Protein AF-A0A959BKX1-F1 (afdb_monomer_lite)

Sequence (131 aa):
MERALEYCTYVLISLTDRKLYIGYTTNLDRRLQEHNSGKVMSTPNRELKKICALAGINEVVTEGERTLPKSQLVTTHTARRSAATNLYLEGASLKTIADLGGWENSETLRLYLRASGFDSARLAKDLNFFK

Secondary structure (DSSP, 8-state):
-----S-EEEEEE-TTT--EEEEEES-HHHHHHHHHTT-STHHHHHHHHHHHHHTT---EEEETTEEEEHHHH--HHHHHHHHHHHHHHTT--HHHHHHHHT-S-HHHHHHH----HHHHHHHHHTSGGG-

Foldseek 3Di:
DDDFAPKDWDWDADPVPRDIDIDMDRDPVVVVCCVVVLVDQVSVLVVQLVVCVVVVQQDFDDDPNDTGGPSNVDHPVNVLLVVLLVCVLVVHDLVVSCVVSVPPDSVVNVVSNPQDVVSVVSVVVVDPVND

Radius of gyration: 21.13 Å; chains: 1; bounding box: 46×62×35 Å

Structure (mmCIF, N/CA/C/O backbone):
data_AF-A0A959BKX1-F1
#
_entry.id   AF-A0A959BKX1-F1
#
loop_
_atom_site.group_PDB
_atom_site.id
_atom_site.type_symbol
_atom_site.label_atom_id
_atom_site.label_alt_id
_atom_site.label_comp_id
_atom_site.label_asym_id
_atom_site.label_entity_id
_atom_site.label_seq_id
_atom_site.pdbx_PDB_ins_code
_atom_site.Cartn_x
_atom_site.Cartn_y
_atom_site.Cartn_z
_atom_site.occupancy
_atom_site.B_iso_or_equiv
_atom_site.auth_seq_id
_atom_site.auth_comp_id
_atom_site.auth_asym_id
_atom_site.auth_atom_id
_atom_site.pdbx_PDB_model_num
ATOM 1 N N . MET A 1 1 ? -23.745 31.324 -18.613 1.00 44.44 1 MET A N 1
ATOM 2 C CA . MET A 1 1 ? -22.288 31.393 -18.378 1.00 44.44 1 MET A CA 1
ATOM 3 C C . MET A 1 1 ? -22.042 31.002 -16.939 1.00 44.44 1 MET A C 1
ATOM 5 O O . MET A 1 1 ? -22.444 31.737 -16.047 1.00 44.44 1 MET A O 1
ATOM 9 N N . GLU A 1 2 ? -21.487 29.816 -16.724 1.00 56.66 2 GLU A N 1
ATOM 10 C CA . GLU A 1 2 ? -21.104 29.332 -15.398 1.00 56.66 2 GLU A CA 1
ATOM 11 C C . GLU A 1 2 ? -19.928 30.170 -14.882 1.00 56.66 2 GLU A C 1
ATOM 13 O O . GLU A 1 2 ? -18.946 30.386 -15.594 1.00 56.66 2 GLU A O 1
ATOM 18 N N . ARG A 1 3 ? -20.054 30.716 -13.672 1.00 60.62 3 ARG A N 1
ATOM 19 C CA . ARG A 1 3 ? -19.022 31.557 -13.063 1.00 60.62 3 ARG A CA 1
ATOM 20 C C . ARG A 1 3 ? -17.925 30.632 -12.537 1.00 60.62 3 ARG A C 1
ATOM 22 O O . ARG A 1 3 ? -18.154 29.921 -11.564 1.00 60.62 3 ARG A O 1
ATOM 29 N N . ALA A 1 4 ? -16.759 30.616 -13.181 1.00 60.28 4 ALA A N 1
ATOM 30 C CA . ALA A 1 4 ? -15.601 29.890 -12.665 1.00 60.28 4 ALA A CA 1
ATOM 31 C C . ALA A 1 4 ? -15.245 30.433 -11.269 1.00 60.28 4 ALA A C 1
ATOM 33 O O . ALA A 1 4 ? -15.092 31.644 -11.096 1.00 60.28 4 ALA A O 1
ATOM 34 N N . LEU A 1 5 ? -15.171 29.552 -10.269 1.00 73.56 5 LEU A N 1
ATOM 35 C CA . LEU A 1 5 ? -14.759 29.928 -8.918 1.00 73.56 5 LEU A CA 1
ATOM 36 C C . LEU A 1 5 ? -13.235 30.050 -8.909 1.00 73.56 5 LEU A C 1
ATOM 38 O O . LEU A 1 5 ? -12.553 29.137 -9.367 1.00 73.56 5 LEU A O 1
ATOM 42 N N . GLU A 1 6 ? -12.705 31.153 -8.378 1.00 75.69 6 GLU A N 1
ATOM 43 C CA . GLU A 1 6 ? -11.257 31.381 -8.319 1.00 75.69 6 GLU A CA 1
ATOM 44 C C . GLU A 1 6 ? -10.567 30.280 -7.501 1.00 75.69 6 GLU A C 1
ATOM 46 O O . GLU A 1 6 ? -9.661 29.644 -8.019 1.00 75.69 6 GLU A O 1
ATOM 51 N N . TYR A 1 7 ? -11.086 29.970 -6.305 1.00 72.94 7 TYR A N 1
ATOM 52 C CA . TYR A 1 7 ? -10.876 28.735 -5.535 1.00 72.94 7 TYR A CA 1
ATOM 53 C C . TYR A 1 7 ? -12.026 28.578 -4.521 1.00 72.94 7 TYR A C 1
ATOM 55 O O . TYR A 1 7 ? -12.439 29.549 -3.891 1.00 72.94 7 TYR A O 1
ATOM 63 N N . CYS A 1 8 ? -12.549 27.364 -4.335 1.00 81.50 8 CYS A N 1
ATOM 64 C CA . CYS A 1 8 ? -13.593 27.051 -3.355 1.00 81.50 8 CYS A CA 1
ATOM 65 C C . CYS A 1 8 ? -13.209 25.817 -2.536 1.00 81.50 8 CYS A C 1
ATOM 67 O O . CYS A 1 8 ? -12.924 24.758 -3.097 1.00 81.50 8 CYS A O 1
ATOM 69 N N . THR A 1 9 ? -13.211 25.945 -1.211 1.00 82.38 9 THR A N 1
ATOM 70 C CA . THR A 1 9 ? -13.101 24.831 -0.262 1.00 82.38 9 THR A CA 1
ATOM 71 C C . THR A 1 9 ? -14.465 24.186 -0.042 1.00 82.38 9 THR A C 1
ATOM 73 O O . THR A 1 9 ? -15.465 24.876 0.138 1.00 82.38 9 THR A O 1
ATOM 76 N N . TYR A 1 10 ? -14.514 22.857 -0.019 1.00 81.81 10 TYR A N 1
ATOM 77 C CA . TYR A 1 10 ? -15.742 22.091 0.191 1.00 81.81 10 TYR A CA 1
ATOM 78 C C . TYR A 1 10 ? -15.517 20.938 1.170 1.00 81.81 10 TYR A C 1
ATOM 80 O O . TYR A 1 10 ? -14.395 20.456 1.357 1.00 81.81 10 TYR A O 1
ATOM 88 N N . VAL A 1 11 ? -16.619 20.469 1.757 1.00 82.06 11 VAL A N 1
ATOM 89 C CA . VAL A 1 11 ? -16.672 19.271 2.597 1.00 82.06 11 VAL A CA 1
ATOM 90 C C . VAL A 1 11 ? -17.685 18.302 1.991 1.00 82.06 11 VAL A C 1
ATOM 92 O O . VAL A 1 11 ? -18.845 18.659 1.809 1.00 82.06 11 VAL A O 1
ATOM 95 N N . LEU A 1 12 ? -17.255 17.080 1.676 1.00 79.75 12 LEU A N 1
ATOM 96 C CA . LEU A 1 12 ? -18.132 15.978 1.270 1.00 79.75 12 LEU A CA 1
ATOM 97 C C . LEU A 1 12 ? -18.238 14.966 2.408 1.00 79.75 12 LEU A C 1
ATOM 99 O O . LEU A 1 12 ? -17.240 14.650 3.056 1.00 79.75 12 LEU A O 1
ATOM 103 N N . ILE A 1 13 ? -19.430 14.413 2.615 1.00 79.12 13 ILE A N 1
ATOM 104 C CA . ILE A 1 13 ? -19.640 13.267 3.499 1.00 79.12 13 ILE A CA 1
ATOM 105 C C . ILE A 1 13 ? -19.885 12.018 2.652 1.00 79.12 13 ILE A C 1
ATOM 107 O O . ILE A 1 13 ? -20.770 12.000 1.798 1.00 79.12 13 ILE A O 1
ATOM 111 N N . SER A 1 14 ? -19.097 10.964 2.871 1.00 72.75 14 SER A N 1
ATOM 112 C CA . SER A 1 14 ? -19.375 9.668 2.247 1.00 72.75 14 SER A CA 1
ATOM 113 C C . SER A 1 14 ? -20.598 9.047 2.908 1.00 72.75 14 SER A C 1
ATOM 115 O O . SER A 1 14 ? -20.588 8.780 4.109 1.00 72.75 14 SER A O 1
ATOM 117 N N . LEU A 1 15 ? -21.646 8.768 2.136 1.00 76.50 15 LEU A N 1
ATOM 118 C CA . LEU A 1 15 ? -22.851 8.120 2.664 1.00 76.50 15 LEU A CA 1
ATOM 119 C C . LEU A 1 15 ? -22.605 6.652 3.050 1.00 76.50 15 LEU A C 1
ATOM 121 O O . LEU A 1 15 ? -23.271 6.129 3.939 1.00 76.50 15 LEU A O 1
ATOM 125 N N . THR A 1 16 ? -21.613 6.004 2.436 1.00 71.44 16 THR A N 1
ATOM 126 C CA . THR A 1 16 ? -21.290 4.585 2.657 1.00 71.44 16 THR A CA 1
ATOM 127 C C . THR A 1 16 ? -20.579 4.340 3.987 1.00 71.44 16 THR A C 1
ATOM 129 O O . THR A 1 16 ? -20.699 3.273 4.579 1.00 71.44 16 THR A O 1
ATOM 132 N N . ASP A 1 17 ? -19.792 5.307 4.456 1.00 71.12 17 ASP A N 1
ATOM 133 C CA . ASP A 1 17 ? -18.884 5.114 5.597 1.00 71.12 17 ASP A CA 1
ATOM 134 C C . ASP A 1 17 ? -18.811 6.305 6.558 1.00 71.12 17 ASP A C 1
ATOM 136 O O . ASP A 1 17 ? -18.044 6.274 7.521 1.00 71.12 17 ASP A O 1
ATOM 140 N N . ARG A 1 18 ? -19.605 7.345 6.291 1.00 77.06 18 ARG A N 1
ATOM 141 C CA . ARG A 1 18 ? -19.745 8.572 7.082 1.00 77.06 18 ARG A CA 1
ATOM 142 C C . ARG A 1 18 ? -18.451 9.360 7.303 1.00 77.06 18 ARG A C 1
ATOM 144 O O . ARG A 1 18 ? -18.422 10.229 8.170 1.00 77.06 18 ARG A O 1
ATOM 151 N N . LYS A 1 19 ? -17.382 9.115 6.533 1.00 73.06 19 LYS A N 1
ATOM 152 C CA . LYS A 1 19 ? -16.158 9.926 6.622 1.00 73.06 19 LYS A CA 1
ATOM 153 C C . LYS A 1 19 ? -16.315 11.254 5.890 1.00 73.06 19 LYS A C 1
ATOM 155 O O . LYS A 1 19 ? -16.953 11.330 4.839 1.00 73.06 19 LYS A O 1
ATOM 160 N N . LEU A 1 20 ? -15.680 12.279 6.452 1.00 76.44 20 LEU A N 1
ATOM 161 C CA . LEU A 1 20 ? -15.605 13.622 5.890 1.00 76.44 20 LEU A CA 1
ATOM 162 C C . LEU A 1 20 ? -14.385 13.756 4.974 1.00 76.44 20 LEU A C 1
ATOM 164 O O . LEU A 1 20 ? -13.292 13.289 5.299 1.00 76.44 20 LEU A O 1
ATOM 168 N N . TYR A 1 21 ? -14.577 14.423 3.842 1.00 72.75 21 TYR A N 1
ATOM 169 C CA . TYR A 1 21 ? -13.557 14.721 2.846 1.00 72.75 21 TYR A CA 1
ATOM 170 C C . TYR A 1 21 ? -13.507 16.228 2.641 1.00 72.75 21 TYR A C 1
ATOM 172 O O . TYR A 1 21 ? -14.477 16.817 2.174 1.00 72.75 21 TYR A O 1
ATOM 180 N N . ILE A 1 22 ? -12.374 16.838 2.972 1.00 79.56 22 ILE A N 1
ATOM 181 C CA . ILE A 1 22 ? -12.140 18.272 2.802 1.00 79.56 22 ILE A CA 1
ATOM 182 C C . ILE A 1 22 ? -11.222 18.446 1.596 1.00 79.56 22 ILE A C 1
ATOM 184 O O . ILE A 1 22 ? -10.206 17.758 1.483 1.00 79.56 22 ILE A O 1
ATOM 188 N N . GLY A 1 23 ? -11.576 19.339 0.680 1.00 77.44 23 GLY A N 1
ATOM 189 C CA . GLY A 1 23 ? -10.747 19.644 -0.480 1.00 77.44 23 GLY A CA 1
ATOM 190 C C . GLY A 1 23 ? -11.047 21.024 -1.036 1.00 77.44 23 GLY A C 1
ATOM 191 O O . GLY A 1 23 ? -11.922 21.725 -0.536 1.00 77.44 23 GLY A O 1
ATOM 192 N N . TYR A 1 24 ? -10.320 21.406 -2.079 1.00 82.31 24 TYR A N 1
ATOM 193 C CA . TYR A 1 24 ? -10.575 22.635 -2.819 1.00 82.31 24 TYR A CA 1
ATOM 194 C C . TYR A 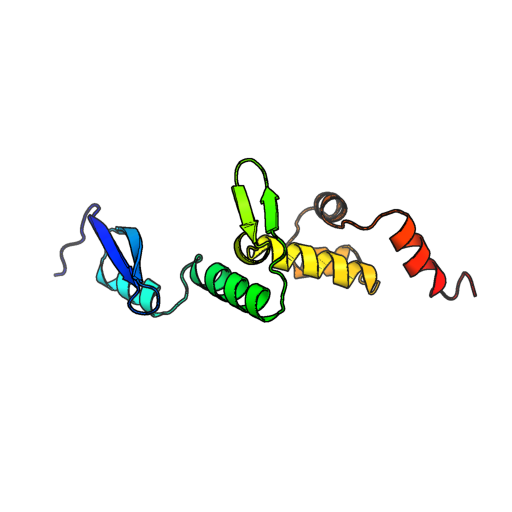1 24 ? -10.753 22.336 -4.307 1.00 82.31 24 TYR A C 1
ATOM 196 O O . TYR A 1 24 ? -10.301 21.299 -4.802 1.00 82.31 24 TYR A O 1
ATOM 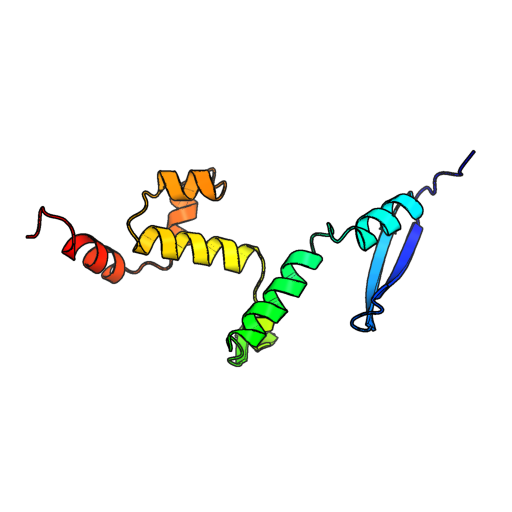204 N N . THR A 1 25 ? -11.480 23.198 -5.008 1.00 82.75 25 THR A N 1
ATOM 205 C CA . THR A 1 25 ? -11.686 23.124 -6.456 1.00 82.75 25 THR A CA 1
ATOM 206 C C . THR A 1 25 ? -12.044 24.496 -7.016 1.00 82.75 25 THR A C 1
ATOM 208 O O . THR A 1 25 ? -12.561 25.351 -6.303 1.00 82.75 25 THR A O 1
ATOM 211 N N . THR A 1 26 ? -11.801 24.696 -8.304 1.00 87.50 26 THR A N 1
ATOM 212 C CA . THR A 1 26 ? -12.311 25.839 -9.078 1.00 87.50 26 THR A CA 1
ATOM 213 C C . THR A 1 26 ? -13.624 25.509 -9.802 1.00 87.50 26 THR A C 1
ATOM 215 O O . THR A 1 26 ? -14.297 26.392 -10.331 1.00 87.50 26 THR A O 1
ATOM 218 N N . ASN A 1 27 ? -14.016 24.228 -9.806 1.00 86.62 27 ASN A N 1
ATOM 219 C CA . ASN A 1 27 ? -15.236 23.716 -10.424 1.00 86.62 27 ASN A CA 1
ATOM 220 C C . ASN A 1 27 ? -15.835 22.590 -9.555 1.00 86.62 27 ASN A C 1
ATOM 222 O O . ASN A 1 27 ? -15.228 21.523 -9.395 1.00 86.62 27 ASN A O 1
ATOM 226 N N . LEU A 1 28 ? -16.997 22.847 -8.948 1.00 83.75 28 LEU A N 1
ATOM 227 C CA . LEU A 1 28 ? -17.655 21.909 -8.031 1.00 83.75 28 LEU A CA 1
ATOM 228 C C . LEU A 1 28 ? -18.260 20.711 -8.772 1.00 83.75 28 LEU A C 1
ATOM 230 O O . LEU A 1 28 ? -18.087 19.582 -8.314 1.00 83.75 28 LEU A O 1
ATOM 234 N N . ASP A 1 29 ? -18.877 20.929 -9.933 1.00 84.25 29 ASP A N 1
ATOM 235 C CA . ASP A 1 29 ? -19.536 19.873 -10.711 1.00 84.25 29 ASP A CA 1
ATOM 236 C C . ASP A 1 29 ? -18.543 18.825 -11.211 1.00 84.25 29 ASP A C 1
ATOM 238 O O . ASP A 1 29 ? -18.731 17.625 -10.991 1.00 84.25 29 ASP A O 1
ATOM 242 N N . ARG A 1 30 ? -17.414 19.268 -11.779 1.00 84.19 30 ARG A N 1
ATOM 243 C CA . ARG A 1 30 ? -16.313 18.386 -12.185 1.00 84.19 30 ARG A CA 1
ATOM 244 C C . ARG A 1 30 ? -15.802 17.583 -10.996 1.00 84.19 30 ARG A C 1
ATOM 246 O O . ARG A 1 30 ? -15.604 16.373 -11.096 1.00 84.19 30 ARG A O 1
ATOM 253 N N . ARG A 1 31 ? -15.608 18.237 -9.848 1.00 82.50 31 ARG A N 1
ATOM 254 C CA . ARG A 1 31 ? -15.058 17.578 -8.662 1.00 82.50 31 ARG A CA 1
ATOM 255 C C . ARG A 1 31 ? -16.013 16.539 -8.076 1.00 82.50 31 ARG A C 1
ATOM 257 O O . ARG A 1 31 ? -15.551 15.484 -7.625 1.00 82.50 31 ARG A O 1
ATOM 264 N N . LEU A 1 32 ? -17.315 16.822 -8.099 1.00 80.81 32 LEU A N 1
ATOM 265 C CA . LEU A 1 32 ? -18.369 15.902 -7.682 1.00 80.81 32 LEU A CA 1
ATOM 266 C C . LEU A 1 32 ? -18.450 14.696 -8.627 1.00 80.81 32 LEU A C 1
ATOM 268 O O . LEU A 1 32 ? -18.498 13.560 -8.157 1.00 80.81 32 LEU A O 1
ATOM 272 N N . GLN A 1 33 ? -18.368 14.915 -9.943 1.00 83.06 33 GLN A N 1
ATOM 273 C CA . GLN A 1 33 ? -18.303 13.839 -10.937 1.00 83.06 33 GLN A CA 1
ATOM 274 C C . GLN A 1 33 ? -17.062 12.956 -10.743 1.00 83.06 33 GLN A C 1
ATOM 276 O O . GLN A 1 33 ? -17.180 11.733 -10.704 1.00 83.06 33 GLN A O 1
ATOM 281 N N . GLU A 1 34 ? -15.881 13.546 -10.544 1.00 77.94 34 GLU A N 1
ATOM 282 C CA . GLU A 1 34 ? -14.644 12.810 -10.252 1.00 77.94 34 GLU A CA 1
ATOM 283 C C . GLU A 1 34 ? -14.768 11.965 -8.973 1.00 77.94 34 GLU A C 1
ATOM 285 O O . GLU A 1 34 ? -14.360 10.802 -8.963 1.00 77.94 34 GLU A O 1
ATOM 290 N N . HIS A 1 35 ? -15.364 12.514 -7.906 1.00 74.12 35 HIS A N 1
ATOM 291 C CA . HIS A 1 35 ? -15.627 11.782 -6.663 1.00 74.12 35 HIS A CA 1
ATOM 292 C C . HIS A 1 35 ? -16.571 10.593 -6.882 1.00 74.12 35 HIS A C 1
ATOM 294 O O . HIS A 1 35 ? -16.230 9.466 -6.520 1.00 74.12 35 HIS A O 1
ATOM 300 N N . ASN A 1 36 ? -17.711 10.833 -7.530 1.00 75.38 36 ASN A N 1
ATOM 301 C CA . ASN A 1 36 ? -18.732 9.816 -7.783 1.00 75.38 36 ASN A CA 1
ATOM 302 C C . ASN A 1 36 ? -18.267 8.750 -8.786 1.00 75.38 36 ASN A C 1
ATOM 304 O O . ASN A 1 36 ? -18.704 7.607 -8.712 1.00 75.38 36 ASN A O 1
ATOM 308 N N . SER A 1 37 ? -17.337 9.089 -9.685 1.00 77.19 37 SER A N 1
ATOM 309 C CA . SER A 1 37 ? -16.740 8.139 -10.633 1.00 77.19 37 SER A CA 1
ATOM 310 C C . SER A 1 37 ? -15.825 7.096 -9.975 1.00 77.19 37 SER A C 1
ATOM 312 O O . SER A 1 37 ? -15.355 6.182 -10.649 1.00 77.19 37 SER A O 1
ATOM 314 N N . GLY A 1 38 ? -15.509 7.246 -8.682 1.00 64.56 38 GLY A N 1
ATOM 315 C CA . GLY A 1 38 ? -14.628 6.339 -7.945 1.00 64.56 38 GLY A CA 1
ATOM 316 C C . GLY A 1 38 ? -13.141 6.459 -8.301 1.00 64.56 38 GLY A C 1
ATOM 317 O O . GLY A 1 38 ? -12.321 5.786 -7.683 1.00 64.56 38 GLY A O 1
ATOM 318 N N . LYS A 1 39 ? -12.753 7.349 -9.224 1.00 59.72 39 LYS A N 1
ATOM 319 C CA . LYS A 1 39 ? -11.372 7.499 -9.728 1.00 59.72 39 LYS A CA 1
ATOM 320 C C . LYS A 1 39 ? -10.453 8.367 -8.856 1.00 59.72 39 LYS A C 1
ATOM 322 O O . LYS A 1 39 ? -9.366 8.744 -9.283 1.00 59.72 39 LYS A O 1
ATOM 327 N N . VAL A 1 40 ? -10.857 8.700 -7.630 1.00 64.81 40 VAL A N 1
ATOM 328 C CA . VAL A 1 40 ? -10.004 9.456 -6.699 1.00 64.81 40 VAL A CA 1
ATOM 329 C C . VAL A 1 40 ? -8.919 8.532 -6.134 1.00 64.81 40 VAL A C 1
ATOM 331 O O . VAL A 1 40 ? -9.211 7.406 -5.745 1.00 64.81 40 VAL A O 1
ATOM 334 N N . MET A 1 41 ? -7.676 9.009 -6.009 1.00 60.53 41 MET A N 1
ATOM 335 C CA . MET A 1 41 ? -6.527 8.243 -5.475 1.00 60.53 41 MET A CA 1
ATOM 336 C C . MET A 1 41 ? -6.772 7.565 -4.111 1.00 60.53 41 MET A C 1
ATOM 338 O O . MET A 1 41 ? -6.086 6.608 -3.747 1.00 60.53 41 MET A O 1
ATOM 342 N N . SER A 1 42 ? -7.740 8.051 -3.330 1.00 60.53 42 SER A N 1
ATOM 343 C CA . SER A 1 42 ? -8.117 7.476 -2.037 1.00 60.53 42 SER A CA 1
ATOM 344 C C . SER A 1 42 ? -9.031 6.249 -2.147 1.00 60.53 42 SER A C 1
ATOM 346 O O . SER A 1 42 ? -9.043 5.438 -1.218 1.00 60.53 42 SER A O 1
ATOM 348 N N . THR A 1 43 ? -9.750 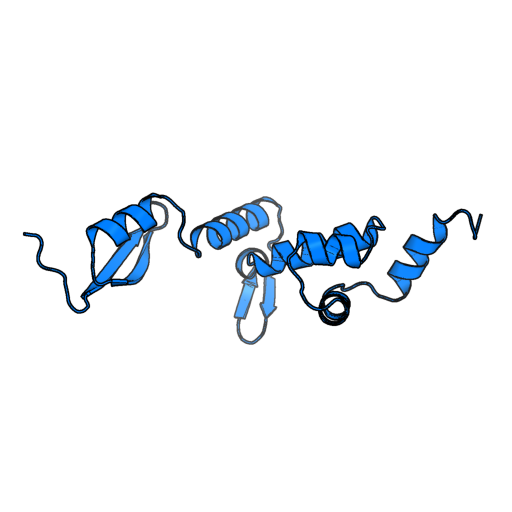6.067 -3.260 1.00 70.19 43 THR A N 1
ATOM 349 C CA . THR A 1 43 ? -10.678 4.943 -3.466 1.00 70.19 43 THR A CA 1
ATOM 350 C C . THR A 1 43 ? -9.947 3.596 -3.535 1.00 70.19 43 THR A C 1
ATOM 352 O O . THR A 1 43 ? -10.322 2.701 -2.775 1.00 70.19 43 THR A O 1
ATOM 355 N N . PRO A 1 44 ? -8.850 3.431 -4.308 1.00 75.88 44 PRO A N 1
ATOM 356 C CA . PRO A 1 44 ? -8.108 2.167 -4.348 1.00 75.88 44 PRO A CA 1
ATOM 357 C C . PRO A 1 44 ? -7.512 1.777 -2.991 1.00 75.88 44 PRO A C 1
ATOM 359 O O . PRO A 1 44 ? -7.596 0.624 -2.580 1.00 75.88 44 PRO A O 1
ATOM 362 N N . ASN A 1 45 ? -6.955 2.744 -2.252 1.00 82.50 45 ASN A N 1
ATOM 363 C CA . ASN A 1 45 ? -6.411 2.497 -0.914 1.00 82.50 45 ASN A CA 1
ATOM 364 C C . ASN A 1 45 ? -7.497 2.052 0.068 1.00 82.50 45 ASN A C 1
ATOM 366 O O . ASN A 1 45 ? -7.270 1.164 0.884 1.00 82.50 45 ASN A O 1
ATOM 370 N N . ARG A 1 46 ? -8.684 2.661 0.004 1.00 81.75 46 ARG A N 1
ATOM 371 C CA . ARG A 1 46 ? -9.811 2.296 0.865 1.00 81.75 46 ARG A CA 1
ATOM 372 C C . ARG A 1 46 ? -10.266 0.859 0.620 1.00 81.75 46 ARG A C 1
ATOM 374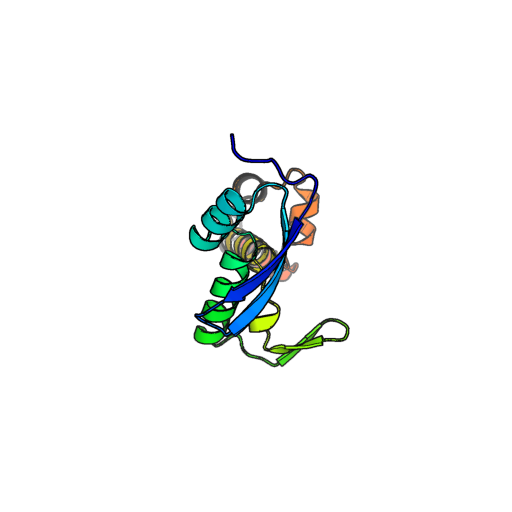 O O . ARG A 1 46 ? -10.445 0.127 1.591 1.00 81.75 46 ARG A O 1
ATOM 381 N N . GLU A 1 47 ? -10.444 0.465 -0.636 1.00 84.81 47 GLU A N 1
ATOM 382 C CA . GLU A 1 47 ? -10.865 -0.901 -0.964 1.00 84.81 47 GLU A CA 1
ATOM 383 C C . GLU A 1 47 ? -9.775 -1.922 -0.628 1.00 84.81 47 GLU A C 1
ATOM 385 O O . GLU A 1 47 ? -10.072 -2.955 -0.032 1.00 84.81 47 GLU A O 1
ATOM 390 N N . LEU A 1 48 ? -8.502 -1.593 -0.870 1.00 86.88 48 LEU A N 1
ATOM 391 C CA . LEU A 1 48 ? -7.378 -2.448 -0.488 1.00 86.88 48 LEU A CA 1
ATOM 392 C C . LEU A 1 48 ? -7.370 -2.755 1.016 1.00 86.88 48 LEU A C 1
ATOM 394 O O . LEU A 1 48 ? -7.223 -3.911 1.404 1.00 86.88 48 LEU A O 1
ATOM 398 N N . LYS A 1 49 ? -7.586 -1.746 1.870 1.00 92.19 49 LYS A N 1
ATOM 399 C CA . LYS A 1 49 ? -7.650 -1.941 3.329 1.00 92.19 49 LYS A CA 1
ATOM 400 C C . LYS A 1 49 ? -8.765 -2.907 3.733 1.00 92.19 49 LYS A C 1
ATOM 402 O O . LYS A 1 49 ? -8.550 -3.763 4.588 1.00 92.19 49 LYS A O 1
ATOM 407 N N . LYS A 1 50 ? -9.941 -2.806 3.100 1.00 89.88 50 LYS A N 1
ATOM 408 C CA . LYS A 1 50 ? -11.061 -3.734 3.339 1.00 89.88 50 LYS A CA 1
ATOM 409 C C . LYS A 1 50 ? -10.710 -5.154 2.904 1.00 89.88 50 LYS A C 1
ATOM 411 O O . LYS A 1 50 ? -10.918 -6.079 3.680 1.00 89.88 50 LYS A O 1
ATOM 416 N N . ILE A 1 51 ? -10.151 -5.323 1.705 1.00 89.12 51 ILE A N 1
ATOM 417 C CA . ILE A 1 51 ? -9.754 -6.636 1.176 1.00 89.12 51 ILE A CA 1
ATOM 418 C C . ILE A 1 51 ? -8.718 -7.288 2.096 1.0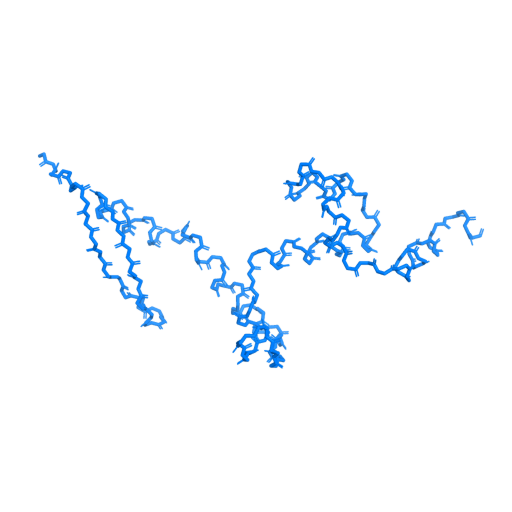0 89.12 51 ILE A C 1
ATOM 420 O O . ILE A 1 51 ? -8.888 -8.438 2.486 1.00 89.12 51 ILE A O 1
ATOM 424 N N . CYS A 1 52 ? -7.686 -6.550 2.516 1.00 90.12 52 CYS A N 1
ATOM 425 C CA . CYS A 1 52 ? -6.684 -7.061 3.451 1.00 90.12 52 CYS A CA 1
ATOM 426 C C . CYS A 1 52 ? -7.292 -7.444 4.806 1.00 90.12 52 CYS A C 1
ATOM 428 O O . CYS A 1 52 ? -6.889 -8.449 5.388 1.00 90.12 52 CYS A O 1
ATOM 430 N N . ALA A 1 53 ? -8.269 -6.678 5.297 1.00 92.50 53 ALA A N 1
ATOM 431 C CA . ALA A 1 53 ? -8.964 -7.014 6.532 1.00 92.50 53 ALA A CA 1
ATOM 432 C C . ALA A 1 53 ? -9.799 -8.297 6.398 1.00 92.50 53 ALA A C 1
ATOM 434 O O . ALA A 1 53 ? -9.737 -9.151 7.281 1.00 92.50 53 ALA A O 1
ATOM 435 N N . LEU A 1 54 ? -10.524 -8.462 5.286 1.00 92.69 54 LEU A N 1
ATOM 436 C CA . LEU A 1 54 ? -11.281 -9.682 4.979 1.00 92.69 54 LEU A CA 1
ATOM 437 C C . LEU A 1 54 ? -10.366 -10.900 4.789 1.00 92.69 54 LEU A C 1
ATOM 439 O O . LEU A 1 54 ? -10.728 -12.003 5.180 1.00 92.69 54 LEU A O 1
ATOM 443 N N . ALA A 1 55 ? -9.159 -10.693 4.260 1.00 91.44 55 ALA A N 1
ATOM 444 C CA . ALA A 1 55 ? -8.128 -11.719 4.122 1.00 91.44 55 ALA A CA 1
ATOM 445 C C . ALA A 1 55 ? -7.394 -12.050 5.441 1.00 91.44 55 ALA A C 1
ATOM 447 O O . ALA A 1 55 ? -6.419 -12.797 5.428 1.00 91.44 55 ALA A O 1
ATOM 448 N N . GLY A 1 56 ? -7.815 -11.483 6.579 1.00 93.25 56 GLY A N 1
ATOM 449 C CA . GLY A 1 56 ? -7.242 -11.784 7.894 1.00 93.25 56 GLY A CA 1
ATOM 450 C C . GLY A 1 56 ? -5.927 -11.066 8.215 1.00 93.25 56 GLY A C 1
ATOM 451 O O . GLY A 1 56 ? -5.296 -11.378 9.222 1.00 93.25 56 GLY A O 1
ATOM 452 N N . ILE A 1 57 ? -5.511 -10.071 7.426 1.00 91.81 57 ILE A N 1
ATOM 453 C CA . ILE A 1 57 ? -4.263 -9.311 7.633 1.00 91.81 57 ILE A CA 1
ATOM 454 C C . ILE A 1 57 ? -4.481 -8.233 8.714 1.00 91.81 57 ILE A C 1
ATOM 456 O O . ILE A 1 57 ? -4.306 -7.040 8.480 1.00 91.81 57 ILE A O 1
ATOM 460 N N . ASN A 1 58 ? -4.927 -8.636 9.905 1.00 93.69 58 ASN A N 1
ATOM 461 C CA . ASN A 1 58 ? -5.391 -7.734 10.969 1.00 93.69 58 ASN A CA 1
ATOM 462 C C . ASN A 1 58 ? -4.482 -7.688 12.201 1.00 93.69 58 ASN A C 1
ATOM 464 O O . ASN A 1 58 ? -4.836 -7.037 13.180 1.00 93.69 58 ASN A O 1
ATOM 468 N N . GLU A 1 59 ? -3.322 -8.345 12.156 1.00 94.94 59 GLU A N 1
ATOM 469 C CA . GLU A 1 59 ? -2.313 -8.257 13.214 1.00 94.94 59 GLU A CA 1
ATOM 470 C C . GLU A 1 59 ? -2.025 -6.790 13.556 1.00 94.94 59 GLU A C 1
ATOM 472 O O . GLU A 1 59 ? -1.787 -5.973 12.663 1.00 94.94 59 GLU A O 1
ATOM 477 N N . VAL A 1 60 ? -2.089 -6.445 14.840 1.00 94.06 60 VAL A N 1
ATOM 478 C CA . VAL A 1 60 ? -1.820 -5.083 15.300 1.00 94.06 60 VAL A CA 1
ATOM 479 C C . VAL A 1 60 ? -0.317 -4.869 15.298 1.00 94.06 60 VAL A C 1
ATOM 481 O O . VAL A 1 60 ? 0.420 -5.591 15.963 1.00 94.06 60 VAL A O 1
ATOM 484 N N . VAL A 1 61 ? 0.128 -3.868 14.547 1.00 92.69 61 VAL A N 1
ATOM 485 C CA . VAL A 1 61 ? 1.542 -3.523 14.421 1.00 92.69 61 VAL A CA 1
ATOM 486 C C . VAL A 1 61 ? 1.746 -2.045 14.723 1.00 92.69 61 VAL A C 1
ATOM 488 O O . VAL A 1 61 ? 0.846 -1.221 14.527 1.00 92.69 61 VAL A O 1
ATOM 491 N N . THR A 1 62 ? 2.947 -1.719 15.186 1.00 92.25 62 THR A N 1
ATOM 492 C CA . THR A 1 62 ? 3.367 -0.344 15.449 1.00 92.25 62 THR A CA 1
ATOM 493 C C . THR A 1 62 ? 4.242 0.141 14.297 1.00 92.25 62 THR A C 1
ATOM 495 O O . THR A 1 62 ? 5.305 -0.424 14.043 1.00 92.25 62 THR A O 1
ATOM 498 N N . GLU A 1 63 ? 3.800 1.181 13.592 1.00 83.25 63 GLU A N 1
ATOM 499 C CA . GLU A 1 63 ? 4.565 1.864 12.543 1.00 83.25 63 GLU A CA 1
ATOM 500 C C . GLU A 1 63 ? 4.716 3.345 12.917 1.00 83.25 63 GLU A C 1
ATOM 502 O O . GLU A 1 63 ? 3.758 4.123 12.875 1.00 83.25 63 GLU A O 1
ATOM 507 N N . GLY A 1 64 ? 5.927 3.730 13.331 1.00 85.38 64 GLY A N 1
ATOM 508 C CA . GLY A 1 64 ? 6.174 5.040 13.935 1.00 85.38 64 GLY A CA 1
ATOM 509 C C . GLY A 1 64 ? 5.355 5.209 15.216 1.00 85.38 64 GLY A C 1
ATOM 510 O O . GLY A 1 64 ? 5.455 4.398 16.130 1.00 85.38 64 GLY A O 1
ATOM 511 N N . GLU A 1 65 ? 4.517 6.242 15.262 1.00 88.44 65 GLU A N 1
ATOM 512 C CA . GLU A 1 65 ? 3.636 6.545 16.404 1.00 88.44 65 GLU A CA 1
ATOM 513 C C . GLU A 1 65 ? 2.255 5.872 16.310 1.00 88.44 65 GLU A C 1
ATOM 515 O O . GLU A 1 65 ? 1.405 6.051 17.181 1.00 88.44 65 GLU A O 1
ATOM 520 N N . ARG A 1 66 ? 1.979 5.131 15.229 1.00 84.00 66 ARG A N 1
ATOM 521 C CA . ARG A 1 66 ? 0.655 4.555 14.967 1.00 84.00 66 ARG A CA 1
ATOM 522 C C . ARG A 1 66 ? 0.641 3.073 15.310 1.00 84.00 66 ARG A C 1
ATOM 524 O O . ARG A 1 66 ? 1.358 2.295 14.688 1.00 84.00 66 ARG A O 1
ATOM 531 N N . THR A 1 67 ? -0.250 2.683 16.216 1.00 92.88 67 THR A N 1
ATOM 532 C CA . THR A 1 67 ? -0.529 1.280 16.553 1.00 92.88 67 THR A CA 1
ATOM 533 C C . THR A 1 67 ? -1.896 0.901 16.005 1.00 92.88 67 THR A C 1
ATOM 535 O O . THR A 1 67 ? -2.925 1.298 16.551 1.00 92.88 67 THR A O 1
ATOM 538 N N . LEU A 1 68 ? -1.919 0.187 14.882 1.00 93.00 68 LEU A N 1
ATOM 539 C CA . LEU A 1 68 ? -3.144 -0.144 14.151 1.00 93.00 68 LEU A CA 1
ATOM 540 C C . LEU A 1 68 ? -3.062 -1.567 13.577 1.00 93.00 68 LEU A C 1
ATOM 542 O O . LEU A 1 68 ? -1.962 -2.082 13.368 1.00 93.00 68 LEU A O 1
ATOM 546 N N . PRO A 1 69 ? -4.205 -2.205 13.259 1.00 94.12 69 PRO A N 1
ATOM 547 C CA . PRO A 1 69 ? -4.213 -3.414 12.443 1.00 94.12 69 PRO A CA 1
ATOM 548 C C . PRO A 1 69 ? -3.448 -3.189 11.137 1.00 94.12 69 PRO A C 1
ATOM 550 O O . PRO A 1 69 ? -3.620 -2.158 10.480 1.00 94.12 69 PRO A O 1
ATOM 553 N N . LYS A 1 70 ? -2.646 -4.166 10.720 1.00 91.12 70 LYS A N 1
ATOM 554 C CA . LYS A 1 70 ? -1.819 -4.105 9.507 1.00 91.12 70 LYS A CA 1
ATOM 555 C C . LYS A 1 70 ? -2.637 -3.766 8.256 1.00 91.12 70 LYS A C 1
ATOM 557 O O . LYS A 1 70 ? -2.192 -2.967 7.433 1.00 91.12 70 LYS A O 1
ATOM 562 N N . SER A 1 71 ? -3.871 -4.263 8.161 1.00 92.94 71 SER A N 1
ATOM 563 C CA . SER A 1 71 ? -4.857 -3.924 7.125 1.00 92.94 71 SER A CA 1
ATOM 564 C C . SER A 1 71 ? -5.210 -2.436 7.050 1.00 92.94 71 SER A C 1
ATOM 566 O O . SER A 1 71 ? -5.684 -1.992 6.014 1.00 92.94 71 SER A O 1
ATOM 568 N N . GLN A 1 72 ? -4.977 -1.633 8.090 1.00 91.38 72 GLN A N 1
ATOM 569 C CA . GLN A 1 72 ? -5.185 -0.179 8.061 1.00 91.38 72 GLN A CA 1
ATOM 570 C C . GLN A 1 72 ? -3.959 0.599 7.576 1.00 91.38 72 GLN A C 1
ATOM 572 O O . GLN A 1 72 ? -4.100 1.762 7.179 1.00 91.38 72 GLN A O 1
ATOM 577 N N . LEU A 1 73 ? -2.786 -0.031 7.576 1.00 89.50 73 LEU A N 1
ATOM 578 C CA . LEU A 1 73 ? -1.518 0.564 7.154 1.00 89.50 73 LEU A CA 1
ATOM 579 C C . LEU A 1 73 ? -1.188 0.259 5.683 1.00 89.50 73 LEU A C 1
ATOM 581 O O . LEU A 1 73 ? -0.369 0.949 5.080 1.00 89.50 73 LEU A O 1
ATOM 585 N N . VAL A 1 74 ? -1.855 -0.726 5.063 1.00 88.19 74 VAL A N 1
ATOM 586 C CA . VAL A 1 74 ? -1.633 -1.053 3.645 1.00 88.19 74 VAL A CA 1
ATOM 587 C C . VAL A 1 74 ? -2.032 0.094 2.715 1.00 88.19 74 VAL A C 1
ATOM 589 O O . VAL A 1 74 ? -3.056 0.764 2.890 1.00 88.19 74 VAL A O 1
ATOM 592 N N . THR A 1 75 ? -1.216 0.281 1.680 1.00 87.94 75 THR A N 1
ATOM 593 C CA . THR A 1 75 ? -1.460 1.216 0.580 1.00 87.94 75 THR A CA 1
ATOM 594 C C . THR A 1 75 ? -1.231 0.539 -0.770 1.00 87.94 75 THR A C 1
ATOM 596 O O . THR A 1 75 ? -0.659 -0.550 -0.848 1.00 87.94 75 THR A O 1
ATOM 599 N N . THR A 1 76 ? -1.612 1.201 -1.860 1.00 83.00 76 THR A N 1
ATOM 600 C CA . THR A 1 76 ? -1.294 0.780 -3.232 1.00 83.00 76 THR A CA 1
ATOM 601 C C . THR A 1 76 ? 0.207 0.567 -3.433 1.00 83.00 76 THR A C 1
ATOM 603 O O . THR A 1 76 ? 0.606 -0.367 -4.126 1.00 83.00 76 THR A O 1
ATOM 606 N N . HIS A 1 77 ? 1.059 1.356 -2.768 1.00 82.31 77 HIS A N 1
ATOM 607 C CA . HIS A 1 77 ? 2.506 1.139 -2.783 1.00 82.31 77 HIS A CA 1
ATOM 608 C C . HIS A 1 77 ? 2.921 -0.139 -2.049 1.00 82.31 77 HIS A C 1
ATOM 610 O O . HIS A 1 77 ? 3.840 -0.816 -2.510 1.00 82.31 77 HIS A O 1
ATOM 616 N N . THR A 1 78 ? 2.246 -0.500 -0.954 1.00 84.69 78 THR A N 1
ATOM 617 C CA . THR A 1 78 ? 2.447 -1.793 -0.281 1.00 84.69 78 THR A CA 1
ATOM 618 C C . THR A 1 78 ? 2.123 -2.938 -1.237 1.00 84.69 78 THR A C 1
ATOM 620 O O . THR A 1 78 ? 2.965 -3.808 -1.435 1.00 84.69 78 THR A O 1
ATOM 623 N N . ALA A 1 79 ? 0.963 -2.893 -1.902 1.00 81.56 79 ALA A N 1
ATOM 624 C CA . ALA A 1 79 ? 0.554 -3.918 -2.864 1.00 81.56 79 ALA A CA 1
ATOM 625 C C . ALA A 1 79 ? 1.541 -4.046 -4.040 1.00 81.56 79 ALA A C 1
ATOM 627 O O . ALA A 1 79 ? 1.984 -5.150 -4.349 1.00 81.56 79 ALA A O 1
ATOM 628 N N . ARG A 1 80 ? 1.960 -2.919 -4.639 1.00 84.12 80 ARG A N 1
ATOM 629 C CA . ARG A 1 80 ? 2.965 -2.889 -5.719 1.00 84.12 80 ARG A CA 1
ATOM 630 C C . ARG A 1 80 ? 4.290 -3.525 -5.293 1.00 84.12 80 ARG A C 1
ATOM 632 O O . ARG A 1 80 ? 4.861 -4.308 -6.044 1.00 84.12 80 ARG A O 1
ATOM 639 N N . ARG A 1 81 ? 4.786 -3.195 -4.095 1.00 82.38 81 ARG A N 1
ATOM 640 C CA . ARG A 1 81 ? 6.047 -3.750 -3.571 1.00 82.38 81 ARG A CA 1
ATOM 641 C C . ARG A 1 81 ? 5.928 -5.245 -3.270 1.00 82.38 81 ARG A C 1
ATOM 643 O O . ARG A 1 81 ? 6.833 -5.994 -3.613 1.00 82.38 81 ARG A O 1
ATOM 650 N N . SER A 1 82 ? 4.814 -5.689 -2.686 1.00 81.75 82 SER A N 1
ATOM 651 C CA . SER A 1 82 ? 4.552 -7.115 -2.452 1.00 81.75 82 SER A CA 1
ATOM 652 C C . SER A 1 82 ? 4.502 -7.913 -3.755 1.00 81.75 82 SER A C 1
ATOM 654 O O . SER A 1 82 ? 5.107 -8.978 -3.829 1.00 81.75 82 SER A O 1
ATOM 656 N N . ALA A 1 83 ? 3.852 -7.379 -4.794 1.00 82.25 83 ALA A N 1
ATOM 657 C CA . ALA A 1 83 ? 3.814 -8.013 -6.109 1.00 82.25 83 ALA A CA 1
ATOM 658 C C . ALA A 1 83 ? 5.219 -8.171 -6.714 1.00 82.25 83 ALA A C 1
ATOM 660 O O . ALA A 1 83 ? 5.554 -9.248 -7.195 1.00 82.25 83 ALA A O 1
ATOM 661 N N . ALA A 1 84 ? 6.066 -7.140 -6.627 1.00 83.06 84 ALA A N 1
ATOM 662 C CA . ALA A 1 84 ? 7.447 -7.216 -7.107 1.00 83.06 84 ALA A CA 1
ATOM 663 C C . ALA A 1 84 ? 8.270 -8.296 -6.389 1.00 83.06 84 ALA A C 1
ATOM 665 O O . ALA A 1 84 ? 8.977 -9.056 -7.045 1.00 83.06 84 ALA A O 1
ATOM 666 N N . THR A 1 85 ? 8.150 -8.399 -5.062 1.00 81.25 85 THR A N 1
ATOM 667 C CA . THR A 1 85 ? 8.833 -9.447 -4.289 1.00 81.25 85 THR A CA 1
ATOM 668 C C . THR A 1 85 ? 8.346 -10.839 -4.676 1.00 81.25 85 THR A C 1
ATOM 670 O O . THR A 1 85 ? 9.170 -11.719 -4.893 1.00 81.25 85 THR A O 1
ATOM 673 N N . ASN A 1 86 ? 7.035 -11.046 -4.815 1.00 82.44 86 ASN A N 1
ATOM 674 C CA . ASN A 1 86 ? 6.496 -12.353 -5.195 1.00 82.44 86 ASN A CA 1
ATOM 675 C C . ASN A 1 86 ? 6.948 -12.769 -6.599 1.00 82.44 86 ASN A C 1
ATOM 677 O O . ASN A 1 86 ? 7.429 -13.882 -6.768 1.00 82.44 86 ASN A O 1
ATOM 681 N N . LEU A 1 87 ? 6.892 -11.858 -7.576 1.00 80.44 87 LEU A N 1
ATOM 682 C CA . LEU A 1 87 ? 7.389 -12.118 -8.931 1.00 80.44 87 LEU A CA 1
ATOM 683 C C . LEU A 1 87 ? 8.879 -12.471 -8.938 1.00 80.44 87 LEU A C 1
ATOM 685 O O . LEU A 1 87 ? 9.302 -13.362 -9.668 1.00 80.44 87 LEU A O 1
ATOM 689 N N . TYR A 1 88 ? 9.679 -11.800 -8.108 1.00 83.19 88 TYR A N 1
ATOM 690 C CA . TYR A 1 88 ? 11.092 -12.136 -7.956 1.00 83.19 88 TYR A CA 1
ATOM 691 C C . TYR A 1 88 ? 11.287 -13.540 -7.370 1.00 83.19 88 TYR A C 1
ATOM 693 O O . TYR A 1 88 ? 12.103 -14.303 -7.879 1.00 83.19 88 TYR A O 1
ATOM 701 N N . LEU A 1 89 ? 10.517 -13.904 -6.339 1.00 77.75 89 LEU A N 1
ATOM 702 C CA . LEU A 1 89 ? 10.544 -15.242 -5.734 1.00 77.75 89 LEU A CA 1
ATOM 703 C C . LEU A 1 89 ? 10.042 -16.344 -6.682 1.00 77.75 89 LEU A C 1
ATOM 705 O O . LEU A 1 89 ? 10.425 -17.498 -6.519 1.00 77.75 89 LEU A O 1
ATOM 709 N N . GLU A 1 90 ? 9.222 -15.997 -7.672 1.00 79.75 90 GLU A N 1
ATOM 710 C CA . GLU A 1 90 ? 8.814 -16.874 -8.780 1.00 79.75 90 GLU A CA 1
ATOM 711 C C . GLU A 1 90 ? 9.867 -16.948 -9.904 1.00 79.75 90 GLU A C 1
ATOM 713 O O . GLU A 1 90 ? 9.692 -17.676 -10.879 1.00 79.75 90 GLU A O 1
ATOM 718 N N . GLY A 1 91 ? 10.978 -16.215 -9.776 1.00 78.75 91 GLY A N 1
ATOM 719 C CA . GLY A 1 91 ? 12.096 -16.235 -10.718 1.00 78.75 91 GLY A CA 1
ATOM 720 C C . GLY A 1 91 ? 11.973 -15.246 -11.879 1.00 78.75 91 GLY A C 1
ATOM 721 O O . GLY A 1 91 ? 12.765 -15.314 -12.821 1.00 78.75 91 GLY A O 1
ATOM 722 N N . ALA A 1 92 ? 11.018 -14.309 -11.841 1.00 80.50 92 ALA A N 1
ATOM 723 C CA . ALA A 1 92 ? 10.933 -13.262 -12.854 1.00 80.50 92 ALA A CA 1
ATOM 724 C C . ALA A 1 92 ? 12.182 -12.366 -12.826 1.00 80.50 92 ALA A C 1
ATOM 726 O O . ALA A 1 92 ? 12.711 -12.010 -11.769 1.00 80.50 92 ALA A O 1
ATOM 727 N N . SER A 1 93 ? 12.651 -11.964 -14.010 1.00 83.00 93 SER A N 1
ATOM 728 C CA . SER A 1 93 ? 13.847 -11.128 -14.111 1.00 83.00 93 SER A CA 1
ATOM 729 C C . SER A 1 93 ? 13.617 -9.740 -13.499 1.00 83.00 93 SER A C 1
ATOM 731 O O . SER A 1 93 ? 12.530 -9.166 -13.612 1.00 83.00 93 SER A O 1
ATOM 733 N N . LEU A 1 94 ? 14.670 -9.150 -12.922 1.00 81.44 94 LEU A N 1
ATOM 734 C CA . LEU A 1 94 ? 14.616 -7.782 -12.389 1.00 81.44 94 LEU A CA 1
ATOM 735 C C . LEU A 1 94 ? 14.153 -6.770 -13.441 1.00 81.44 94 LEU A C 1
ATOM 737 O O . LEU A 1 94 ? 13.420 -5.843 -13.109 1.00 81.44 94 LEU A O 1
ATOM 741 N N . LYS A 1 95 ? 14.543 -6.968 -14.706 1.00 79.44 95 LYS A N 1
ATOM 742 C CA . LYS A 1 95 ? 14.114 -6.113 -15.814 1.00 79.44 95 LYS A CA 1
ATOM 743 C C . LYS A 1 95 ? 12.605 -6.220 -16.045 1.00 79.44 95 LYS A C 1
ATOM 745 O O . LYS A 1 95 ? 11.934 -5.201 -16.108 1.00 79.44 95 LYS A O 1
ATOM 750 N N . THR A 1 96 ? 12.062 -7.436 -16.102 1.00 77.75 96 THR A N 1
ATOM 751 C CA . THR A 1 96 ? 10.616 -7.666 -16.263 1.00 77.75 96 THR A CA 1
ATOM 752 C C . THR A 1 96 ? 9.819 -7.020 -15.133 1.00 77.75 96 THR A C 1
ATOM 754 O O . THR A 1 96 ? 8.820 -6.353 -15.381 1.00 77.75 96 THR A O 1
ATOM 757 N N . ILE A 1 97 ? 10.271 -7.179 -13.889 1.00 82.00 97 ILE A N 1
ATOM 758 C CA . ILE A 1 97 ? 9.606 -6.587 -12.723 1.00 82.00 97 ILE A CA 1
ATOM 759 C C . ILE A 1 97 ? 9.690 -5.053 -12.770 1.00 82.00 97 ILE A C 1
ATOM 761 O O . ILE A 1 97 ? 8.698 -4.377 -12.489 1.00 82.00 97 ILE A O 1
ATOM 765 N N . ALA A 1 98 ? 10.849 -4.503 -13.152 1.00 80.88 98 ALA A N 1
ATOM 766 C CA . ALA A 1 98 ? 11.053 -3.066 -13.312 1.00 80.88 98 ALA A CA 1
ATOM 767 C C . ALA A 1 98 ? 10.122 -2.473 -14.380 1.00 80.88 98 ALA A C 1
ATOM 769 O O . ALA A 1 98 ? 9.430 -1.495 -14.095 1.00 80.88 98 ALA A O 1
ATOM 770 N N . ASP A 1 99 ? 10.048 -3.113 -15.550 1.00 77.44 99 ASP A N 1
ATOM 771 C CA . ASP A 1 99 ? 9.194 -2.710 -16.670 1.00 77.44 99 ASP A CA 1
ATOM 772 C C . ASP A 1 99 ? 7.707 -2.745 -16.267 1.00 77.44 99 ASP A C 1
ATOM 774 O O . ASP A 1 99 ? 6.977 -1.778 -16.483 1.00 77.44 99 ASP A O 1
ATOM 778 N N . LEU A 1 100 ? 7.257 -3.823 -15.609 1.00 77.94 100 LEU A N 1
ATOM 779 C CA . LEU A 1 100 ? 5.858 -3.989 -15.194 1.00 77.94 100 LEU A CA 1
ATOM 780 C C . LEU A 1 100 ? 5.420 -2.980 -14.132 1.00 77.94 100 LEU A C 1
ATOM 782 O O . LEU A 1 100 ? 4.283 -2.511 -14.148 1.00 77.94 100 LEU A O 1
ATOM 786 N N . GLY A 1 101 ? 6.293 -2.669 -13.175 1.00 78.94 101 GLY A N 1
ATOM 787 C CA . GLY A 1 101 ? 5.948 -1.739 -12.109 1.00 78.94 101 GLY A CA 1
ATOM 788 C C . GLY A 1 101 ? 6.398 -0.306 -12.343 1.00 78.94 101 GLY A C 1
ATOM 789 O O . GLY A 1 101 ? 6.163 0.511 -11.453 1.00 78.94 101 GLY A O 1
ATOM 790 N N . GLY A 1 102 ? 7.028 0.018 -13.473 1.00 78.94 102 GLY A N 1
ATOM 791 C CA . GLY A 1 102 ? 7.476 1.373 -13.803 1.00 78.94 102 GLY A CA 1
ATOM 792 C C . GLY A 1 102 ? 8.611 1.873 -12.906 1.00 78.94 102 GLY A C 1
ATOM 793 O O . GLY A 1 102 ? 8.545 2.983 -12.381 1.00 78.94 102 GLY A O 1
ATOM 794 N N . TRP A 1 103 ? 9.615 1.037 -12.639 1.00 80.50 103 TRP A N 1
ATOM 795 C CA . TRP A 1 103 ? 10.852 1.484 -11.994 1.00 80.50 103 TRP A CA 1
ATOM 796 C C . TRP A 1 103 ? 11.871 1.899 -13.051 1.00 80.50 103 TRP A C 1
ATOM 798 O O . TRP A 1 103 ? 12.349 1.064 -13.809 1.00 80.50 103 TRP A O 1
ATOM 808 N N . GLU A 1 104 ? 12.256 3.173 -13.047 1.00 71.69 104 GLU A N 1
ATOM 809 C CA . GLU A 1 104 ? 13.294 3.694 -13.949 1.00 71.69 104 GLU A CA 1
ATOM 810 C C . GLU A 1 104 ? 14.700 3.199 -13.572 1.00 71.69 104 GLU A C 1
ATOM 812 O O . GLU A 1 104 ? 15.585 3.120 -14.419 1.00 71.69 104 GLU A O 1
ATOM 817 N N . ASN A 1 105 ? 14.907 2.833 -12.301 1.00 73.69 105 ASN A N 1
ATOM 818 C CA . ASN A 1 105 ? 16.187 2.363 -11.781 1.00 73.69 105 ASN A CA 1
ATOM 819 C C . ASN A 1 105 ? 16.063 0.969 -11.139 1.00 73.69 105 ASN A C 1
ATOM 821 O O . ASN A 1 105 ? 15.388 0.782 -10.120 1.00 73.69 105 ASN A O 1
ATOM 825 N N . SER A 1 106 ? 16.773 -0.007 -11.710 1.00 65.62 106 SER A N 1
ATOM 826 C CA . SER A 1 106 ? 16.832 -1.395 -11.238 1.00 65.62 106 SER A CA 1
ATOM 827 C C . SER A 1 106 ? 17.515 -1.567 -9.875 1.00 65.62 106 SER A C 1
ATOM 829 O O . SER A 1 106 ? 17.190 -2.507 -9.153 1.00 65.62 106 SER A O 1
ATOM 831 N N . GLU A 1 107 ? 18.416 -0.665 -9.476 1.00 67.50 107 GLU A N 1
ATOM 832 C CA . GLU A 1 107 ? 19.016 -0.677 -8.130 1.00 67.50 107 GLU A CA 1
ATOM 833 C C . GLU A 1 107 ? 17.991 -0.283 -7.061 1.00 67.50 107 GLU A C 1
ATOM 835 O O . GLU A 1 107 ? 17.934 -0.873 -5.983 1.00 67.50 107 GLU A O 1
ATOM 840 N N . THR A 1 108 ? 17.096 0.657 -7.376 1.00 67.19 108 THR A N 1
ATOM 841 C CA . THR A 1 108 ? 15.995 1.028 -6.479 1.00 67.19 108 THR A CA 1
ATOM 842 C C . THR A 1 108 ? 15.029 -0.137 -6.264 1.00 67.19 108 THR A C 1
ATOM 844 O O . THR A 1 108 ? 14.510 -0.303 -5.162 1.00 67.19 108 THR A O 1
ATOM 847 N N . LEU A 1 109 ? 14.809 -0.977 -7.282 1.00 72.12 109 LEU A N 1
ATOM 848 C CA . LEU A 1 109 ? 14.009 -2.197 -7.150 1.00 72.12 109 LEU A CA 1
ATOM 849 C C . LEU A 1 109 ? 14.647 -3.190 -6.163 1.00 72.12 109 LEU A C 1
ATOM 851 O O . LEU A 1 109 ? 13.933 -3.739 -5.325 1.00 72.12 109 LEU A O 1
ATOM 855 N N . ARG A 1 110 ? 15.975 -3.370 -6.199 1.00 71.44 110 ARG A N 1
ATOM 856 C CA . ARG A 1 110 ? 16.690 -4.289 -5.291 1.00 71.44 110 ARG A CA 1
ATOM 857 C C . ARG A 1 110 ? 16.514 -3.940 -3.813 1.00 71.44 110 ARG A C 1
ATOM 859 O O . ARG A 1 110 ? 16.385 -4.848 -3.005 1.00 71.44 110 ARG A O 1
ATOM 866 N N . LEU A 1 111 ? 16.422 -2.656 -3.463 1.00 67.44 111 LEU A N 1
ATOM 867 C CA . LEU A 1 111 ? 16.138 -2.213 -2.088 1.00 67.44 111 LEU A CA 1
ATOM 868 C C . LEU A 1 111 ? 14.724 -2.593 -1.604 1.00 67.44 111 LEU A C 1
ATOM 870 O O . LEU A 1 111 ? 14.485 -2.684 -0.400 1.00 67.44 111 LEU A O 1
ATOM 874 N N . TYR A 1 112 ? 13.772 -2.787 -2.524 1.00 65.62 112 TYR A N 1
ATOM 875 C CA . TYR A 1 112 ? 12.378 -3.118 -2.200 1.00 65.62 112 TYR A CA 1
ATOM 876 C C . TYR A 1 112 ? 12.082 -4.611 -2.195 1.00 65.62 112 TYR A C 1
ATOM 878 O O . TYR A 1 112 ? 11.135 -5.034 -1.526 1.00 65.62 112 TYR A O 1
ATOM 886 N N . LEU A 1 113 ? 12.883 -5.395 -2.911 1.00 65.31 113 LEU A N 1
ATOM 887 C CA . LEU A 1 113 ? 12.881 -6.839 -2.793 1.00 65.31 113 LEU A CA 1
ATOM 888 C C . LEU A 1 113 ? 13.418 -7.169 -1.399 1.00 65.31 113 LEU A C 1
ATOM 890 O O . LEU A 1 113 ? 14.623 -7.204 -1.178 1.00 65.31 113 LEU A O 1
ATOM 894 N N . ARG A 1 114 ? 12.525 -7.423 -0.434 1.00 59.47 114 ARG A N 1
ATOM 895 C CA . ARG A 1 114 ? 12.877 -8.025 0.870 1.00 59.47 114 ARG A CA 1
ATOM 896 C C . ARG A 1 114 ? 13.306 -9.495 0.699 1.00 59.47 114 ARG A C 1
ATOM 898 O O . ARG A 1 114 ? 12.904 -10.349 1.479 1.00 59.47 114 ARG A O 1
ATOM 905 N N . ALA A 1 115 ? 14.061 -9.785 -0.352 1.00 54.69 115 ALA A N 1
ATOM 906 C CA . ALA A 1 115 ? 14.674 -11.065 -0.611 1.00 54.69 115 ALA A CA 1
ATOM 907 C C . ALA A 1 115 ? 16.028 -11.070 0.105 1.00 54.69 115 ALA A C 1
ATOM 909 O O . ALA A 1 115 ? 16.944 -10.320 -0.227 1.00 54.69 115 ALA A O 1
ATOM 910 N N . SER A 1 116 ? 16.120 -11.874 1.150 1.00 55.53 116 SER A N 1
ATOM 911 C CA . SER A 1 116 ? 17.366 -12.186 1.837 1.00 55.53 116 SER A CA 1
ATOM 912 C C . SER A 1 116 ? 18.264 -13.057 0.946 1.00 55.53 116 SER A C 1
ATOM 914 O O . SER A 1 116 ? 17.806 -13.644 -0.034 1.00 55.53 116 SER A O 1
ATOM 916 N N . GLY A 1 117 ? 19.542 -13.227 1.303 1.00 54.88 117 GLY A N 1
ATOM 917 C CA . GLY A 1 117 ? 20.417 -14.190 0.611 1.00 54.88 117 GLY A CA 1
ATOM 918 C C . GLY A 1 117 ? 19.857 -15.626 0.589 1.00 54.88 117 GLY A C 1
ATOM 919 O O . GLY A 1 117 ? 20.181 -16.405 -0.305 1.00 54.88 117 GLY A O 1
ATOM 920 N N . PHE A 1 118 ? 18.956 -15.949 1.522 1.00 53.47 118 PHE A N 1
ATOM 921 C CA . PHE A 1 118 ? 18.231 -17.218 1.583 1.00 53.47 118 PHE A CA 1
ATOM 922 C C . PHE A 1 118 ? 17.261 -17.405 0.402 1.00 53.47 118 PHE A C 1
ATOM 924 O O . PHE A 1 118 ? 17.070 -18.519 -0.082 1.00 53.47 118 PHE A O 1
ATOM 931 N N . ASP A 1 119 ? 16.694 -16.316 -0.113 1.00 61.22 119 ASP A N 1
ATOM 932 C CA . ASP A 1 119 ? 15.749 -16.341 -1.230 1.00 61.22 119 ASP A CA 1
ATOM 933 C C . ASP A 1 119 ? 16.462 -16.602 -2.565 1.00 61.22 119 ASP A C 1
ATOM 935 O O . ASP A 1 119 ? 15.965 -17.361 -3.397 1.00 61.22 119 ASP A O 1
ATOM 939 N N . SER A 1 120 ? 17.685 -16.086 -2.732 1.00 61.31 120 SER A N 1
ATOM 940 C CA . SER A 1 120 ? 18.554 -16.439 -3.865 1.00 61.31 120 SER A CA 1
ATOM 941 C C . SER A 1 120 ? 18.941 -17.920 -3.853 1.00 61.31 120 SER A C 1
ATOM 943 O O . SER A 1 120 ? 18.969 -18.554 -4.905 1.00 61.31 120 SER A O 1
ATOM 945 N N . ALA A 1 121 ? 19.195 -18.496 -2.672 1.00 57.72 121 ALA A N 1
ATOM 946 C CA . ALA A 1 121 ? 19.472 -19.926 -2.534 1.00 57.72 121 ALA A CA 1
ATOM 947 C C . ALA A 1 121 ? 18.246 -20.789 -2.886 1.00 57.72 121 ALA A C 1
ATOM 949 O O . ALA A 1 121 ? 18.385 -21.841 -3.512 1.00 57.72 121 ALA A O 1
ATOM 950 N N . ARG A 1 122 ? 17.036 -20.322 -2.544 1.00 62.97 122 ARG A N 1
ATOM 951 C CA . ARG A 1 122 ? 15.778 -20.982 -2.916 1.00 62.97 122 ARG A CA 1
ATOM 952 C C . ARG A 1 122 ? 15.570 -21.003 -4.430 1.00 62.97 122 ARG A C 1
ATOM 954 O O . ARG A 1 122 ? 15.241 -22.054 -4.963 1.00 62.97 122 ARG A O 1
ATOM 961 N N . LEU A 1 123 ? 15.821 -19.883 -5.106 1.00 65.38 123 LEU A N 1
ATOM 962 C CA . LEU A 1 123 ? 15.766 -19.790 -6.569 1.00 65.38 123 LEU A CA 1
ATOM 963 C C . LEU A 1 123 ? 16.841 -20.658 -7.244 1.00 65.38 123 LEU A C 1
ATOM 965 O O . LEU A 1 123 ? 16.574 -21.305 -8.254 1.00 65.38 123 LEU A O 1
ATOM 969 N N . ALA A 1 124 ? 18.050 -20.707 -6.675 1.00 64.38 124 ALA A N 1
ATOM 970 C CA . ALA A 1 124 ? 19.163 -21.481 -7.222 1.00 64.38 124 ALA A CA 1
ATOM 971 C C . ALA A 1 124 ? 18.904 -22.996 -7.215 1.00 64.38 124 ALA A C 1
ATOM 973 O O . ALA A 1 124 ? 19.348 -23.684 -8.131 1.00 64.38 124 ALA A O 1
ATOM 974 N N . LYS A 1 125 ? 18.154 -23.511 -6.230 1.00 68.62 125 LYS A N 1
ATOM 975 C CA . LYS A 1 125 ? 17.808 -24.939 -6.122 1.00 68.62 125 LYS A CA 1
ATOM 976 C C . LYS A 1 125 ? 17.124 -25.485 -7.379 1.00 68.62 125 LYS A C 1
ATOM 978 O O . LYS A 1 125 ? 17.356 -26.631 -7.756 1.00 68.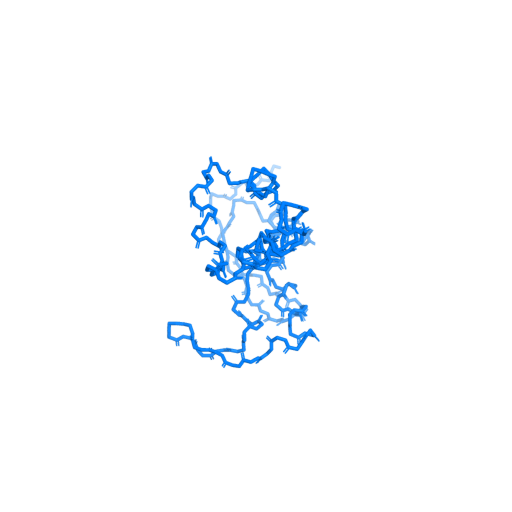62 125 LYS A O 1
ATOM 983 N N . ASP A 1 126 ? 16.275 -24.684 -8.015 1.00 68.38 126 ASP A N 1
ATOM 984 C CA . ASP A 1 126 ? 15.461 -25.145 -9.141 1.00 68.38 126 ASP A CA 1
ATOM 985 C C . ASP A 1 126 ? 16.179 -25.006 -10.497 1.00 68.38 126 ASP A C 1
ATOM 987 O O . ASP A 1 126 ? 15.717 -25.561 -11.503 1.00 68.38 126 ASP A O 1
ATOM 991 N N . LEU A 1 127 ? 17.344 -24.343 -10.527 1.00 73.06 127 LEU A N 1
ATOM 992 C CA . LEU A 1 127 ? 18.184 -24.217 -11.716 1.00 73.06 127 LEU A CA 1
ATOM 993 C C . LEU A 1 127 ? 18.820 -25.562 -12.076 1.00 73.06 127 LEU A C 1
ATOM 995 O O . LEU A 1 127 ? 19.463 -26.207 -11.254 1.00 73.06 127 LEU A O 1
ATOM 999 N N . ASN A 1 128 ? 18.736 -25.936 -13.355 1.00 71.06 128 ASN A N 1
ATOM 1000 C CA . ASN A 1 128 ? 19.355 -27.163 -13.870 1.00 71.06 128 ASN A CA 1
ATOM 1001 C C . ASN A 1 128 ? 20.882 -27.202 -13.702 1.00 71.06 128 ASN A C 1
ATOM 1003 O O . ASN A 1 128 ? 21.464 -28.270 -13.789 1.00 71.06 128 ASN A O 1
ATOM 1007 N N . PHE A 1 129 ? 21.525 -26.056 -13.465 1.00 71.94 129 PHE A N 1
ATOM 1008 C CA . PHE A 1 129 ? 22.961 -25.978 -13.199 1.00 71.94 129 PHE A CA 1
ATOM 1009 C C . PHE A 1 129 ? 23.372 -26.679 -11.892 1.00 71.94 129 PHE A C 1
ATOM 1011 O O . PHE A 1 129 ? 24.488 -27.178 -11.800 1.00 71.94 129 PHE A O 1
ATOM 1018 N N . PHE A 1 130 ? 22.488 -26.708 -10.888 1.00 58.84 130 PHE A N 1
ATOM 1019 C CA . PHE A 1 130 ? 22.742 -27.329 -9.580 1.00 58.84 130 PHE A CA 1
ATOM 1020 C C . PHE A 1 130 ? 22.041 -28.688 -9.410 1.00 58.84 130 PHE A C 1
ATOM 1022 O O . PHE A 1 130 ? 22.022 -29.221 -8.299 1.00 58.84 130 PHE A O 1
ATOM 1029 N N . LYS A 1 131 ? 21.440 -29.219 -10.481 1.00 54.41 131 LYS A N 1
ATOM 1030 C CA . LYS A 1 131 ? 20.840 -30.558 -10.513 1.00 54.41 131 LYS A CA 1
ATOM 1031 C C . LYS A 1 131 ? 21.841 -31.592 -11.002 1.00 54.41 131 LYS A C 1
ATOM 1033 O O . LYS A 1 131 ? 22.664 -31.240 -11.874 1.00 54.41 131 LYS A O 1
#

pLDDT: mean 77.39, std 10.93, range [44.44, 94.94]